Protein AF-A0AAN3YZC8-F1 (afdb_monomer)

Organism: Proteus mirabilis (NCBI:txid584)

Secondary structure (DSSP, 8-state):
-PPP-PPEEEEEEEEEEE-TT--EEEEEEEEEEETTS-EEEEEEEEEEE-TTS-EEEEEEEEEE--SS----

Foldseek 3Di:
DDPPPFDKDKDWDWDWDADPQRKIKIKIWIFIAGPVGHTQWIKIWIWIQGPVRDIDIDIDDIDHDDPDDPPD

Sequence (72 aa):
MSKEISELQFSLHYASETDSEKNTSAILTANIHTTDGETQQLTQLICTTSSAGKKQYRIGLQKISDAGAPLL

pLDDT: mean 86.08, std 16.46, range [40.5, 98.0]

Mean predicted aligned error: 7.41 Å

Radius of gyration: 16.51 Å; Cα contacts (8 Å, |Δi|>4): 131; chains: 1; bounding box: 38×29×49 Å

Nearest PDB structures (foldseek):
  8h2i-assembly1_bQ  TM=3.994E-01  e=2.392E-01  Paramecium bursaria Chlorella virus 1
  6ncl-assembly1_a5  TM=4.455E-01  e=4.262E-01  Paramecium bursaria Chlorella virus 1

Structure (mmCIF, N/CA/C/O backbone):
data_AF-A0AAN3YZC8-F1
#
_entry.id   AF-A0AAN3YZC8-F1
#
loop_
_atom_site.group_PDB
_atom_site.id
_atom_site.type_symbol
_atom_site.label_atom_id
_atom_site.label_alt_id
_atom_site.label_comp_id
_atom_site.label_asym_id
_atom_site.label_entity_id
_atom_site.label_seq_id
_atom_site.pdbx_PDB_ins_code
_atom_site.Cartn_x
_atom_site.Cartn_y
_atom_site.Cartn_z
_atom_site.occupancy
_atom_site.B_iso_or_equiv
_atom_site.auth_seq_id
_atom_sit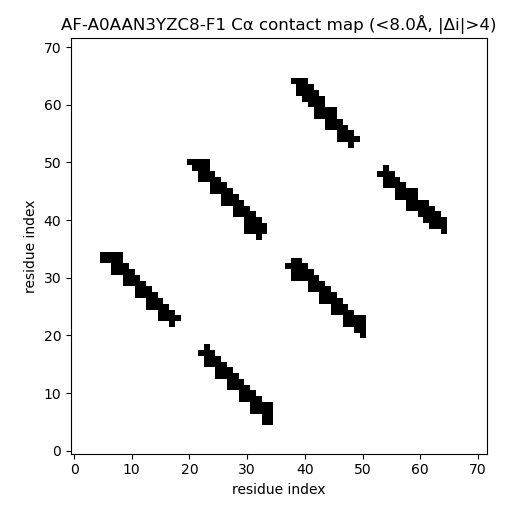e.auth_comp_id
_atom_site.auth_asym_id
_atom_site.auth_atom_id
_atom_site.pdbx_PDB_model_num
ATOM 1 N N . MET A 1 1 ? 25.006 4.441 -30.135 1.00 41.69 1 MET A N 1
ATOM 2 C CA . MET A 1 1 ? 24.375 3.441 -29.250 1.00 41.69 1 MET A CA 1
ATOM 3 C C . MET A 1 1 ? 23.012 3.983 -28.856 1.00 41.69 1 MET A C 1
ATOM 5 O O . MET A 1 1 ? 22.963 5.002 -28.182 1.00 41.69 1 MET A O 1
ATOM 9 N N . SER A 1 2 ? 21.926 3.402 -29.368 1.00 47.88 2 SER A N 1
ATOM 10 C CA . SER A 1 2 ? 20.569 3.724 -28.906 1.00 47.88 2 SER A CA 1
ATOM 11 C C . SER A 1 2 ? 20.435 3.141 -27.499 1.00 47.88 2 SER A C 1
ATOM 13 O O . SER A 1 2 ? 20.747 1.971 -27.305 1.00 47.88 2 SER A O 1
ATOM 15 N N . LYS A 1 3 ? 20.073 3.966 -26.507 1.00 54.78 3 LYS A N 1
ATOM 16 C CA . LYS A 1 3 ? 19.633 3.450 -25.205 1.00 54.78 3 LYS A CA 1
ATOM 17 C C . LYS A 1 3 ? 18.397 2.598 -25.483 1.00 54.78 3 LYS A C 1
ATOM 19 O O . LYS A 1 3 ? 17.428 3.134 -26.021 1.00 54.78 3 LYS A O 1
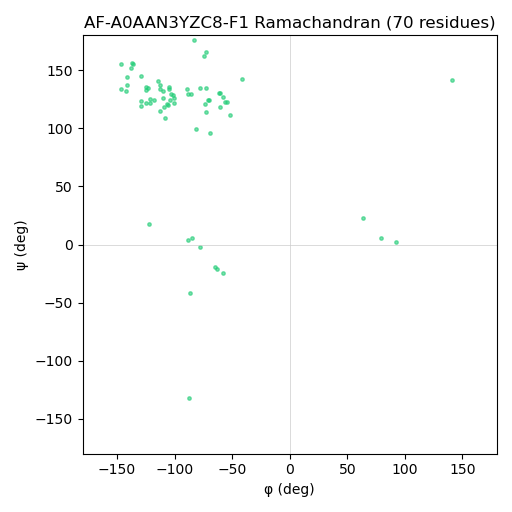ATOM 24 N N . GLU A 1 4 ? 18.449 1.307 -25.174 1.00 58.06 4 GLU A N 1
ATOM 25 C CA . GLU A 1 4 ? 17.230 0.512 -25.063 1.00 58.06 4 GLU A CA 1
ATOM 26 C C . GLU A 1 4 ? 16.335 1.202 -24.033 1.00 58.06 4 GLU A C 1
ATOM 28 O O . GLU A 1 4 ? 16.758 1.492 -22.913 1.00 58.06 4 GLU A O 1
ATOM 33 N N . ILE A 1 5 ? 15.125 1.565 -24.448 1.00 63.12 5 ILE A N 1
ATOM 34 C CA . ILE A 1 5 ? 14.107 2.052 -23.526 1.00 63.12 5 ILE A CA 1
ATOM 35 C C . ILE A 1 5 ? 13.498 0.794 -22.925 1.00 63.12 5 ILE A C 1
ATOM 37 O O . ILE A 1 5 ? 12.690 0.134 -23.577 1.00 63.12 5 ILE A O 1
ATOM 41 N N . SER A 1 6 ? 13.925 0.435 -21.716 1.00 69.94 6 SER A N 1
ATOM 42 C CA . SER A 1 6 ? 13.286 -0.638 -20.960 1.00 69.94 6 SER A CA 1
ATOM 43 C C . SER A 1 6 ? 11.809 -0.297 -20.774 1.00 69.94 6 SER A C 1
ATOM 45 O O . SER A 1 6 ? 11.470 0.797 -20.317 1.00 69.94 6 SER A O 1
ATOM 47 N N . GLU A 1 7 ? 10.924 -1.218 -21.152 1.00 84.06 7 GLU A N 1
ATOM 48 C CA . GLU A 1 7 ? 9.485 -1.046 -20.968 1.00 84.06 7 GLU A CA 1
ATOM 49 C C . GLU A 1 7 ? 9.172 -0.886 -19.471 1.00 84.06 7 GLU A C 1
ATOM 51 O O . GLU A 1 7 ? 9.660 -1.654 -18.631 1.00 84.06 7 GLU A O 1
ATOM 56 N N . LEU A 1 8 ? 8.396 0.155 -19.151 1.00 89.75 8 LEU A N 1
ATOM 57 C CA . LEU A 1 8 ? 7.982 0.480 -17.791 1.00 89.75 8 LEU A CA 1
ATOM 58 C C . LEU A 1 8 ? 6.674 -0.231 -17.459 1.00 89.75 8 LEU A C 1
ATOM 60 O O . LEU A 1 8 ? 5.701 -0.170 -18.209 1.00 89.75 8 LEU A O 1
ATOM 64 N N . GLN A 1 9 ? 6.639 -0.837 -16.283 1.00 92.38 9 GLN A N 1
ATOM 65 C CA . GLN A 1 9 ? 5.486 -1.503 -15.712 1.00 92.38 9 GLN A CA 1
ATOM 66 C C . GLN A 1 9 ? 5.019 -0.756 -14.466 1.00 92.38 9 GLN A C 1
ATOM 68 O O . GLN A 1 9 ? 5.814 -0.272 -13.659 1.00 92.38 9 GLN A O 1
ATOM 73 N N . PHE A 1 10 ? 3.701 -0.674 -14.309 1.00 93.38 10 PHE A N 1
ATOM 74 C CA . PHE A 1 10 ? 3.056 -0.085 -13.144 1.00 93.38 10 PHE A CA 1
ATOM 75 C C . PHE A 1 10 ? 2.383 -1.178 -12.319 1.00 93.38 10 PHE A C 1
ATOM 77 O O . PHE A 1 10 ?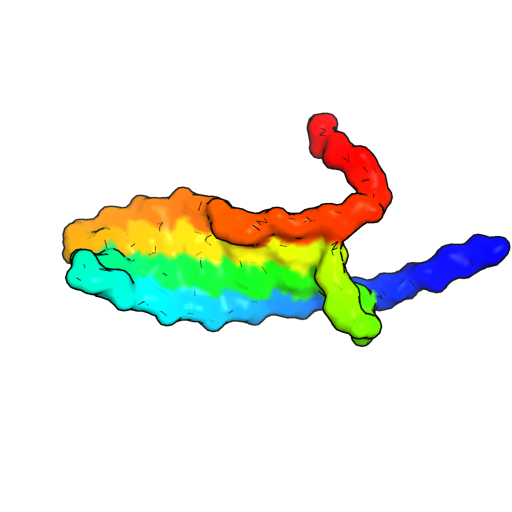 1.620 -1.985 -12.849 1.00 93.38 10 PHE A O 1
ATOM 84 N N . SER A 1 11 ? 2.615 -1.168 -11.010 1.00 94.69 11 SER A N 1
ATOM 85 C CA . SER A 1 11 ? 1.883 -1.998 -10.059 1.00 94.69 11 SER A CA 1
ATOM 86 C C . SER A 1 11 ? 1.352 -1.172 -8.893 1.00 94.69 11 SER A C 1
ATOM 88 O O . SER A 1 11 ? 1.972 -0.209 -8.436 1.00 94.69 11 SER A O 1
ATOM 90 N N . LEU A 1 12 ? 0.175 -1.566 -8.406 1.00 96.69 12 LEU A N 1
ATOM 91 C CA . LEU A 1 12 ? -0.468 -0.978 -7.239 1.00 96.69 12 LEU A CA 1
ATOM 92 C C . LEU A 1 12 ? -0.764 -2.082 -6.229 1.00 96.69 12 LEU A C 1
ATOM 94 O O . LEU A 1 12 ? -1.494 -3.024 -6.528 1.00 96.69 12 LEU A O 1
ATOM 98 N N . HIS A 1 13 ? -0.222 -1.939 -5.025 1.00 96.62 13 HIS A N 1
ATOM 99 C CA . HIS A 1 13 ? -0.426 -2.881 -3.931 1.00 96.62 13 HIS A CA 1
ATOM 100 C C . HIS A 1 13 ? -1.227 -2.221 -2.817 1.00 96.62 13 HIS A C 1
ATOM 102 O O . HIS A 1 13 ? -0.912 -1.107 -2.398 1.00 96.62 13 HIS A O 1
ATOM 108 N N . TYR A 1 14 ? -2.237 -2.927 -2.318 1.00 96.69 14 TYR A N 1
ATOM 109 C CA . TYR A 1 14 ? -3.001 -2.532 -1.142 1.00 96.69 14 TYR A CA 1
ATOM 110 C C . TYR A 1 14 ? -2.596 -3.389 0.055 1.00 96.69 14 TYR A C 1
ATOM 112 O O . TYR A 1 14 ? -2.498 -4.610 -0.053 1.00 96.69 14 TYR A O 1
ATOM 120 N N . ALA A 1 15 ? -2.414 -2.743 1.200 1.00 97.06 15 ALA A N 1
ATOM 121 C CA . ALA A 1 15 ? -2.282 -3.391 2.492 1.00 97.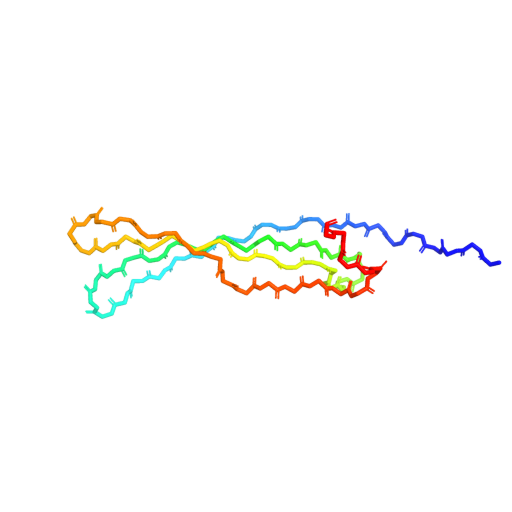06 15 ALA A CA 1
ATOM 122 C C . ALA A 1 15 ? -3.093 -2.625 3.541 1.00 97.06 15 ALA A C 1
ATOM 124 O O . ALA A 1 15 ? -3.348 -1.427 3.401 1.00 97.06 15 ALA A O 1
ATOM 125 N N . SER A 1 16 ? -3.478 -3.311 4.611 1.00 96.69 16 SER A N 1
ATOM 126 C CA . SER A 1 16 ? -4.110 -2.683 5.765 1.00 96.69 16 SER A CA 1
ATOM 127 C C . SER A 1 16 ? -3.622 -3.296 7.061 1.00 96.69 16 SER A C 1
ATOM 129 O O . SER A 1 16 ? -3.449 -4.511 7.139 1.00 96.69 16 SER A O 1
ATOM 131 N N . GLU A 1 17 ? -3.481 -2.468 8.082 1.00 96.50 17 GLU A N 1
ATOM 132 C CA . GLU A 1 17 ? -3.100 -2.888 9.425 1.00 96.50 17 GLU A CA 1
ATOM 133 C C . GLU A 1 17 ? -3.942 -2.160 10.471 1.00 96.50 17 GLU A C 1
ATOM 135 O O . GLU A 1 17 ? -4.397 -1.036 10.249 1.00 96.50 17 GLU A O 1
ATOM 140 N N . THR A 1 18 ? -4.138 -2.798 11.620 1.00 96.69 18 THR A N 1
ATOM 141 C CA . THR A 1 18 ? -4.750 -2.176 12.794 1.00 96.69 18 THR A CA 1
ATOM 142 C C . THR A 1 18 ? -3.757 -2.269 13.941 1.00 96.69 18 THR A C 1
ATOM 144 O O . THR A 1 18 ? -3.271 -3.358 14.245 1.00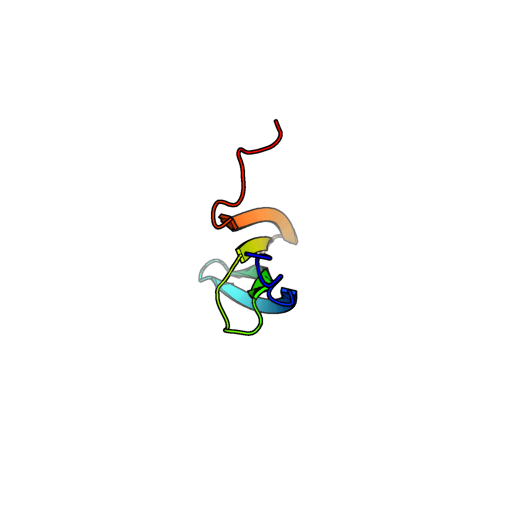 96.69 18 THR A O 1
ATOM 147 N N . ASP A 1 19 ? -3.438 -1.132 14.554 1.00 93.31 19 ASP A N 1
ATOM 148 C CA . ASP A 1 19 ? -2.488 -1.068 15.665 1.00 93.31 19 ASP A CA 1
ATOM 149 C C . ASP A 1 19 ? -3.145 -1.411 17.018 1.00 93.31 19 ASP A C 1
ATOM 151 O O . ASP A 1 19 ? -4.357 -1.628 17.131 1.00 93.31 19 ASP A O 1
ATOM 155 N N . SER A 1 20 ? -2.338 -1.456 18.082 1.00 94.56 20 SER A N 1
ATOM 156 C CA . SER A 1 20 ? -2.816 -1.723 19.446 1.00 94.56 20 SER A CA 1
ATOM 157 C C . SER A 1 20 ? -3.754 -0.643 20.001 1.00 94.56 20 SER A C 1
ATOM 159 O O . SER A 1 20 ? -4.497 -0.905 20.945 1.00 94.56 20 SER A O 1
ATOM 161 N N . GLU A 1 21 ? -3.747 0.559 19.421 1.00 93.19 21 GLU A N 1
ATOM 162 C CA . GLU A 1 21 ? -4.633 1.676 19.771 1.00 93.19 21 GLU A CA 1
ATOM 163 C C . GLU A 1 21 ? -5.954 1.649 18.975 1.00 93.19 21 GLU A C 1
ATOM 165 O O . GLU A 1 21 ? -6.811 2.523 19.141 1.00 93.19 21 GLU A O 1
ATOM 170 N N . LYS A 1 22 ? -6.158 0.608 18.153 1.00 94.00 22 LYS A N 1
ATOM 171 C CA . LYS A 1 22 ? -7.297 0.427 17.240 1.00 94.00 22 LYS A CA 1
ATOM 172 C C . LYS A 1 22 ? -7.370 1.483 16.136 1.00 94.00 22 LYS A C 1
ATOM 174 O O . LYS A 1 22 ? -8.444 1.691 15.564 1.00 94.00 22 LYS A O 1
ATOM 179 N N . ASN A 1 23 ? -6.259 2.133 15.801 1.00 96.00 23 ASN A N 1
ATOM 180 C CA . ASN A 1 23 ? -6.189 2.910 14.573 1.00 96.00 23 ASN A CA 1
ATOM 181 C C . ASN A 1 23 ? -5.995 1.941 13.403 1.00 96.00 23 ASN A C 1
ATOM 183 O O . ASN A 1 23 ? -5.185 1.021 13.473 1.00 96.00 23 ASN A O 1
ATOM 187 N N . THR A 1 24 ? -6.750 2.131 12.325 1.00 97.62 24 THR A N 1
ATOM 188 C CA . THR A 1 24 ? -6.637 1.310 11.114 1.00 97.62 24 THR A CA 1
ATOM 189 C C . THR A 1 24 ? -5.961 2.108 10.016 1.00 97.62 24 THR A C 1
ATOM 191 O O . THR A 1 24 ? -6.468 3.154 9.609 1.00 97.62 24 THR A O 1
ATOM 194 N N . SER A 1 25 ? -4.835 1.609 9.521 1.00 97.44 25 SER A N 1
ATOM 195 C CA . SER A 1 25 ? -4.100 2.183 8.401 1.00 97.44 25 SER A CA 1
ATOM 196 C C . SER A 1 25 ? -4.387 1.401 7.125 1.00 97.44 25 SER A C 1
ATOM 198 O O . SER A 1 25 ? -4.252 0.184 7.093 1.00 97.44 25 SER A O 1
ATOM 200 N N . ALA A 1 26 ? -4.758 2.107 6.064 1.00 97.75 26 ALA A N 1
ATOM 201 C CA . ALA A 1 26 ? -4.782 1.617 4.694 1.00 97.75 26 ALA A CA 1
ATOM 202 C C . ALA A 1 26 ? -3.566 2.177 3.953 1.00 97.75 26 ALA A C 1
ATOM 204 O O . ALA A 1 26 ? -3.321 3.384 3.985 1.00 97.75 26 ALA A O 1
ATOM 205 N N . ILE A 1 27 ? -2.813 1.307 3.290 1.00 98.00 27 ILE A N 1
ATOM 206 C CA . ILE A 1 27 ? -1.560 1.625 2.612 1.00 98.00 27 ILE A CA 1
ATOM 207 C C . ILE A 1 27 ? -1.715 1.247 1.142 1.00 98.00 27 ILE A C 1
ATOM 209 O O . ILE A 1 27 ? -1.971 0.091 0.812 1.00 98.00 27 ILE A O 1
ATOM 213 N N . LEU A 1 28 ? -1.539 2.221 0.257 1.00 97.75 28 LEU A N 1
ATOM 214 C CA . LEU A 1 28 ? -1.462 2.023 -1.185 1.00 97.75 28 LEU A CA 1
ATOM 215 C C . LEU A 1 28 ? -0.024 2.257 -1.626 1.00 97.75 28 LEU A C 1
ATOM 217 O O . LEU A 1 28 ? 0.492 3.356 -1.461 1.00 97.75 28 LEU A O 1
ATOM 221 N N . THR A 1 29 ? 0.621 1.239 -2.184 1.00 97.19 29 THR A N 1
ATOM 222 C CA . THR A 1 29 ? 1.983 1.331 -2.719 1.00 97.19 29 THR A CA 1
ATOM 223 C C . THR A 1 29 ? 1.930 1.285 -4.236 1.00 97.19 29 THR A C 1
ATOM 225 O O . THR A 1 29 ? 1.643 0.235 -4.808 1.00 97.19 29 THR A O 1
ATOM 228 N N . ALA A 1 30 ? 2.210 2.414 -4.878 1.00 95.94 30 ALA A N 1
ATOM 229 C CA . ALA A 1 30 ? 2.426 2.500 -6.313 1.00 95.94 30 ALA A CA 1
ATOM 230 C C . ALA A 1 30 ? 3.910 2.258 -6.614 1.00 95.94 30 ALA A C 1
ATOM 232 O O . ALA A 1 30 ? 4.775 2.884 -5.995 1.00 95.94 30 ALA A O 1
ATOM 233 N N . ASN A 1 31 ? 4.197 1.358 -7.550 1.00 94.62 31 ASN A N 1
ATOM 234 C CA . ASN A 1 31 ? 5.548 1.062 -8.003 1.00 94.62 31 ASN A CA 1
ATOM 235 C C . ASN A 1 31 ? 5.620 1.118 -9.533 1.00 94.62 31 ASN A C 1
ATOM 237 O O . ASN A 1 31 ? 4.903 0.391 -10.220 1.00 94.62 31 ASN A O 1
ATOM 241 N N . ILE A 1 32 ? 6.507 1.958 -10.052 1.00 93.06 32 ILE A N 1
ATOM 242 C CA . ILE A 1 32 ? 6.933 1.962 -11.447 1.00 93.06 32 ILE A CA 1
ATOM 243 C C . ILE A 1 32 ? 8.272 1.245 -11.486 1.00 93.06 32 ILE A C 1
ATOM 245 O O . ILE A 1 32 ? 9.220 1.656 -10.819 1.00 93.06 32 ILE A O 1
ATOM 249 N N . HIS A 1 33 ? 8.350 0.179 -12.264 1.00 90.44 33 HIS A N 1
ATOM 250 C CA . HIS A 1 33 ? 9.548 -0.633 -12.400 1.00 90.44 33 HIS A CA 1
ATOM 251 C C . HIS A 1 33 ? 9.793 -0.970 -13.863 1.00 90.44 33 HIS A C 1
ATOM 253 O O . HIS A 1 33 ? 8.878 -0.942 -14.681 1.00 90.44 33 HIS A O 1
ATOM 259 N N . THR A 1 34 ? 11.036 -1.248 -14.210 1.00 89.25 34 THR A N 1
ATOM 260 C CA . THR A 1 34 ? 11.386 -1.794 -15.518 1.00 89.25 34 THR A CA 1
ATOM 261 C C . THR A 1 34 ? 10.995 -3.267 -15.590 1.00 89.25 34 THR A C 1
ATOM 263 O O . THR A 1 34 ? 10.744 -3.920 -14.577 1.00 89.25 34 THR A O 1
ATOM 266 N N . THR A 1 35 ? 10.913 -3.801 -16.805 1.00 84.19 35 THR A N 1
ATOM 267 C CA . THR A 1 35 ? 10.481 -5.190 -17.055 1.00 84.19 35 THR A CA 1
ATOM 268 C C . THR A 1 35 ? 11.416 -6.249 -16.443 1.00 84.19 35 THR A C 1
ATOM 270 O O . THR A 1 35 ? 10.998 -7.371 -16.177 1.00 84.19 35 THR A O 1
ATOM 273 N N . ASP A 1 36 ? 12.669 -5.891 -16.164 1.00 85.12 36 ASP A N 1
ATOM 274 C CA . ASP A 1 36 ? 13.642 -6.690 -15.400 1.00 85.12 36 ASP A CA 1
ATOM 275 C C . ASP A 1 36 ? 13.424 -6.637 -13.869 1.00 85.12 36 ASP A C 1
ATOM 277 O O . ASP A 1 36 ? 14.119 -7.317 -13.114 1.00 85.12 36 ASP A O 1
ATOM 281 N N . GLY A 1 37 ? 12.434 -5.868 -13.406 1.00 81.81 37 GLY A N 1
ATOM 282 C CA . GLY A 1 37 ? 12.043 -5.739 -12.006 1.00 81.81 37 GLY A CA 1
ATOM 283 C C . GLY A 1 37 ? 12.724 -4.597 -11.248 1.00 81.81 37 GLY A C 1
ATOM 284 O O . GLY A 1 37 ? 12.452 -4.432 -10.053 1.00 81.81 37 GLY A O 1
ATOM 285 N N . GLU A 1 38 ? 13.578 -3.785 -11.883 1.00 87.12 38 GLU A N 1
ATOM 286 C CA . GLU A 1 38 ? 14.204 -2.660 -11.180 1.00 87.12 38 GLU A CA 1
ATOM 287 C C . GLU A 1 38 ? 13.190 -1.551 -10.879 1.00 87.12 38 GLU A C 1
ATOM 289 O O . GLU A 1 38 ? 12.531 -1.003 -11.760 1.00 87.12 38 GLU A O 1
ATOM 294 N N . THR A 1 39 ? 13.066 -1.185 -9.601 1.00 87.56 39 THR A N 1
ATOM 295 C CA . THR A 1 39 ? 12.158 -0.116 -9.163 1.00 87.56 39 THR A CA 1
ATOM 296 C C . THR A 1 39 ? 12.694 1.252 -9.565 1.00 87.56 39 THR A C 1
ATOM 298 O O . THR A 1 39 ? 13.695 1.711 -9.011 1.00 87.56 39 THR A O 1
ATOM 301 N N . GLN A 1 40 ? 11.961 1.911 -10.461 1.00 89.44 40 GLN A N 1
ATOM 302 C CA . GLN A 1 40 ? 12.249 3.254 -10.949 1.00 89.44 40 GLN A CA 1
ATOM 303 C C . GLN A 1 40 ? 11.638 4.330 -10.054 1.00 89.44 40 GLN A C 1
ATOM 305 O O . GLN A 1 40 ? 12.268 5.333 -9.722 1.00 89.44 40 GLN A O 1
ATOM 310 N N . GLN A 1 41 ? 10.405 4.101 -9.608 1.00 91.62 41 GLN A N 1
ATOM 311 C CA . GLN A 1 41 ? 9.727 4.988 -8.680 1.00 91.62 41 GLN A CA 1
ATOM 312 C C . GLN A 1 41 ? 8.814 4.195 -7.758 1.00 91.62 41 GLN A C 1
ATOM 314 O O . GLN A 1 41 ? 8.018 3.379 -8.202 1.00 91.62 41 GLN A O 1
ATOM 319 N N . LEU A 1 42 ? 8.875 4.493 -6.469 1.00 93.88 42 LEU A N 1
ATOM 320 C CA . LEU A 1 42 ? 7.984 3.953 -5.459 1.00 93.88 42 LEU A CA 1
ATOM 321 C C . LEU A 1 42 ? 7.326 5.111 -4.720 1.00 93.88 42 LEU A C 1
ATOM 323 O O . LEU A 1 42 ? 7.995 6.070 -4.334 1.00 93.88 42 LEU A O 1
ATOM 327 N N . THR A 1 43 ? 6.023 5.029 -4.486 1.00 95.50 43 THR A N 1
ATOM 328 C CA . THR A 1 43 ? 5.311 5.967 -3.618 1.00 95.50 43 THR A CA 1
ATOM 329 C C . THR A 1 43 ? 4.256 5.231 -2.814 1.00 95.50 43 THR A C 1
ATOM 331 O O . THR A 1 43 ? 3.465 4.465 -3.361 1.00 95.50 43 THR A O 1
ATOM 334 N N . GLN A 1 44 ? 4.224 5.485 -1.509 1.00 97.31 44 GLN A N 1
ATOM 335 C CA . GLN A 1 44 ? 3.202 4.954 -0.617 1.00 97.31 44 GLN A CA 1
ATOM 336 C C . GLN A 1 44 ? 2.265 6.055 -0.133 1.00 97.31 44 GLN A C 1
ATOM 338 O O . GLN A 1 44 ? 2.717 7.032 0.456 1.00 97.31 44 GLN A O 1
ATOM 343 N N . LEU A 1 45 ? 0.960 5.878 -0.307 1.00 97.19 45 LEU A N 1
ATOM 344 C CA . LEU A 1 45 ? -0.063 6.688 0.346 1.00 97.19 45 LEU A CA 1
ATOM 345 C C . LEU A 1 45 ? -0.625 5.915 1.536 1.00 97.19 45 LEU A C 1
ATOM 347 O O . LEU A 1 45 ? -1.091 4.788 1.380 1.00 97.19 45 LEU A O 1
ATOM 351 N N . ILE A 1 46 ? -0.607 6.531 2.714 1.00 97.75 46 ILE A N 1
ATOM 352 C CA . ILE A 1 46 ? -1.102 5.933 3.952 1.00 97.75 46 ILE A CA 1
ATOM 353 C C . ILE A 1 46 ? -2.262 6.777 4.473 1.00 97.75 46 ILE A C 1
ATOM 355 O O . ILE A 1 46 ? -2.115 7.979 4.695 1.00 97.75 46 ILE A O 1
ATOM 359 N N . CYS A 1 47 ? -3.409 6.138 4.682 1.00 97.56 47 CYS A N 1
ATOM 360 C CA . CYS A 1 47 ? -4.570 6.708 5.352 1.00 97.56 47 CYS A CA 1
ATOM 361 C C . CYS A 1 47 ? -4.774 5.986 6.678 1.00 97.56 47 CYS A C 1
ATOM 363 O O . CYS A 1 47 ? -5.102 4.804 6.683 1.00 97.56 47 CYS A O 1
ATOM 365 N N . THR A 1 48 ? -4.622 6.692 7.790 1.00 97.75 48 THR A N 1
ATOM 366 C CA . THR A 1 48 ? -4.888 6.157 9.125 1.00 97.75 48 THR A CA 1
ATOM 367 C C . THR A 1 48 ? -6.210 6.714 9.631 1.00 97.75 48 THR A C 1
ATOM 369 O O . THR A 1 48 ? -6.409 7.927 9.674 1.00 97.75 48 THR A O 1
ATOM 372 N N . THR A 1 49 ? -7.127 5.829 10.008 1.00 97.88 49 THR A N 1
ATOM 373 C CA . THR A 1 49 ? -8.391 6.174 10.659 1.00 97.88 49 THR A CA 1
ATOM 374 C C . THR A 1 49 ? -8.294 5.807 12.129 1.00 97.88 49 THR A C 1
ATOM 376 O O . THR A 1 49 ? -8.077 4.641 12.454 1.00 97.88 49 THR A O 1
ATOM 379 N N . SER A 1 50 ? -8.446 6.786 13.015 1.00 94.69 50 SER A N 1
ATOM 380 C CA . SER A 1 50 ? -8.431 6.528 14.450 1.00 94.69 50 SER A CA 1
ATOM 381 C C . SER A 1 50 ? -9.700 5.828 14.917 1.00 94.69 50 SER A C 1
ATOM 383 O O . SER A 1 50 ? -10.729 5.846 14.238 1.00 94.69 50 SER A O 1
ATOM 385 N N . SER A 1 51 ? -9.664 5.280 16.129 1.00 91.56 51 SER A N 1
ATOM 386 C CA . SER A 1 51 ? -10.843 4.695 16.782 1.00 91.56 51 SER A CA 1
ATOM 387 C C . SER A 1 51 ? -12.014 5.682 16.945 1.00 91.56 51 SER A C 1
ATOM 389 O O . SER A 1 51 ? -13.169 5.268 16.976 1.00 91.56 51 SER A O 1
ATOM 391 N N . ALA A 1 52 ? -11.735 6.991 16.975 1.00 93.88 52 ALA A N 1
ATOM 392 C CA . ALA A 1 52 ? -12.739 8.060 16.981 1.00 93.88 52 ALA A CA 1
ATOM 393 C C . ALA A 1 52 ? -13.230 8.460 15.570 1.00 93.88 52 ALA A C 1
ATOM 395 O O . ALA A 1 52 ? -13.952 9.445 15.425 1.00 93.88 52 ALA A O 1
ATOM 396 N N . GLY A 1 53 ? -12.800 7.755 14.519 1.00 92.50 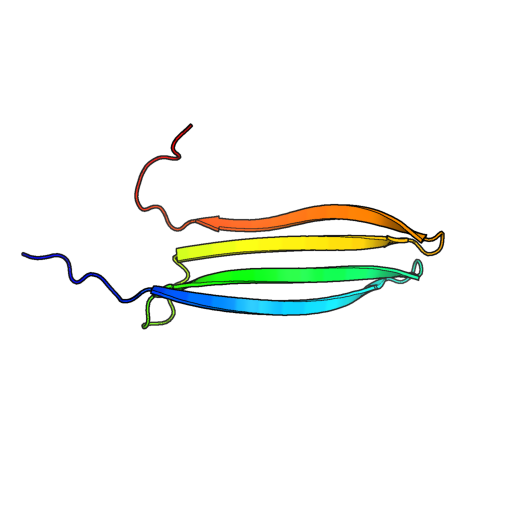53 GLY A N 1
ATOM 397 C CA . GLY A 1 53 ? -13.171 8.013 13.125 1.00 92.50 53 GLY A CA 1
ATOM 398 C C . GLY A 1 53 ? -12.417 9.166 12.452 1.00 92.50 53 GLY A C 1
ATOM 399 O O . GLY A 1 53 ? -12.729 9.515 11.312 1.00 92.50 53 GLY A O 1
ATOM 400 N N . LYS A 1 54 ? -11.420 9.771 13.117 1.00 95.12 54 LYS A N 1
ATOM 401 C CA . LYS A 1 54 ? -10.601 10.839 12.517 1.00 95.12 54 LYS A CA 1
ATOM 402 C C . LYS A 1 54 ? -9.655 10.239 11.483 1.00 95.12 54 LYS A C 1
ATOM 404 O O . LYS A 1 54 ? -8.999 9.245 11.771 1.00 95.12 54 LYS A O 1
ATOM 409 N N . LYS A 1 55 ? -9.551 10.861 10.307 1.00 96.75 55 LYS A N 1
ATOM 410 C CA . LYS A 1 55 ? -8.678 10.403 9.218 1.00 96.75 55 LYS A CA 1
ATOM 411 C C . LYS A 1 55 ? -7.441 11.283 9.108 1.00 96.75 55 LYS A C 1
ATOM 413 O O . LYS A 1 55 ? -7.561 12.506 9.087 1.00 96.75 55 LYS A O 1
ATOM 418 N N . GLN A 1 56 ? -6.279 10.660 8.984 1.00 96.75 56 GLN A N 1
ATOM 419 C CA . GLN A 1 56 ? -5.013 11.309 8.677 1.00 96.75 56 GLN A CA 1
ATOM 420 C C . GLN A 1 56 ? -4.427 10.683 7.415 1.00 96.75 56 GLN A C 1
ATOM 422 O O . GLN A 1 56 ? -4.378 9.463 7.288 1.00 96.75 56 GLN A O 1
ATOM 427 N N . TYR A 1 57 ? -3.951 11.524 6.503 1.00 96.19 57 TYR A N 1
ATOM 428 C CA . TYR A 1 57 ? -3.285 11.097 5.278 1.00 96.19 57 TYR A CA 1
ATOM 429 C C . TYR A 1 57 ? -1.818 11.500 5.344 1.00 96.19 57 TYR A C 1
ATOM 431 O O . TYR A 1 57 ? -1.499 12.614 5.763 1.00 96.19 57 TYR A O 1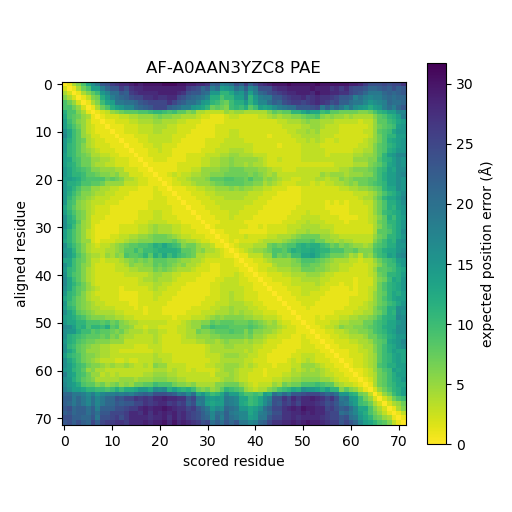
ATOM 439 N N . ARG A 1 58 ? -0.924 10.604 4.935 1.00 95.81 58 ARG A N 1
ATOM 440 C CA . ARG A 1 58 ? 0.507 10.890 4.822 1.00 95.81 58 ARG A CA 1
ATOM 441 C C . ARG A 1 58 ? 1.123 10.121 3.667 1.00 95.81 58 ARG A C 1
ATOM 443 O O . ARG A 1 58 ? 0.641 9.052 3.296 1.00 95.81 58 ARG A O 1
ATOM 450 N N . ILE A 1 59 ? 2.224 10.648 3.149 1.00 94.12 59 ILE A N 1
ATOM 451 C CA . ILE A 1 59 ? 3.072 9.896 2.234 1.00 94.12 59 ILE A CA 1
ATOM 452 C C . ILE A 1 59 ? 4.051 9.053 3.061 1.00 94.12 59 ILE A C 1
ATOM 454 O O . ILE A 1 59 ? 4.655 9.549 4.013 1.00 94.12 59 ILE A O 1
ATOM 458 N N . GLY A 1 60 ? 4.128 7.761 2.746 1.00 92.81 60 GLY A N 1
ATOM 459 C CA . GLY A 1 60 ? 5.050 6.792 3.332 1.00 92.81 60 GLY A CA 1
ATOM 460 C C . GLY A 1 60 ? 6.379 6.761 2.580 1.00 92.81 60 GLY A C 1
ATOM 461 O O . GLY A 1 60 ? 6.959 7.808 2.292 1.00 92.81 60 GLY A O 1
ATOM 462 N N . LEU A 1 61 ? 6.863 5.560 2.248 1.00 92.19 61 LEU A N 1
ATOM 463 C CA . LEU A 1 61 ? 8.099 5.407 1.489 1.00 92.19 61 LEU A CA 1
ATOM 464 C C . LEU A 1 61 ? 7.974 6.056 0.104 1.00 92.19 61 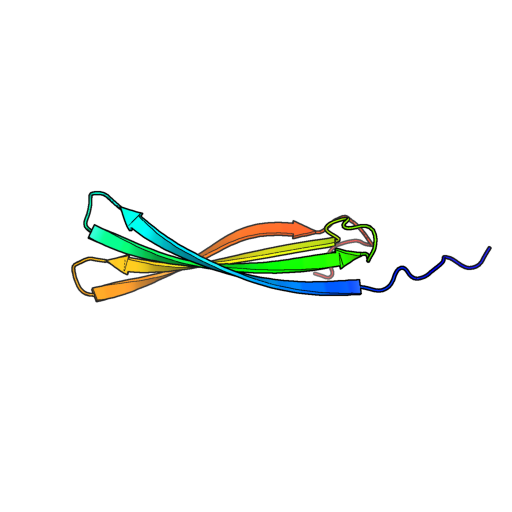LEU A C 1
ATOM 466 O O . LEU A 1 61 ? 7.028 5.794 -0.643 1.00 92.19 61 LEU A O 1
ATOM 470 N N . GLN A 1 62 ? 8.962 6.882 -0.230 1.00 92.50 62 GLN A N 1
ATOM 471 C CA . GLN A 1 62 ? 9.169 7.425 -1.564 1.00 92.50 62 GLN A CA 1
ATOM 472 C C . GLN A 1 62 ? 10.584 7.103 -2.015 1.00 92.50 62 GLN A C 1
ATOM 474 O O . GLN A 1 62 ? 11.542 7.295 -1.267 1.00 92.50 62 GLN A O 1
ATOM 479 N N . LYS A 1 63 ? 10.709 6.615 -3.243 1.00 90.50 63 LYS A N 1
ATOM 480 C CA . LYS A 1 63 ? 11.994 6.392 -3.896 1.00 90.50 63 LYS A CA 1
ATOM 481 C C . LYS A 1 63 ? 11.848 6.764 -5.359 1.00 90.50 63 LYS A C 1
ATOM 483 O O . LYS A 1 63 ? 10.854 6.402 -5.973 1.00 90.50 63 LYS A O 1
ATOM 488 N N . ILE A 1 64 ? 12.836 7.456 -5.900 1.00 85.44 64 ILE A N 1
ATOM 489 C CA . ILE A 1 64 ? 12.988 7.696 -7.332 1.00 85.44 64 ILE A CA 1
ATOM 490 C C . ILE A 1 64 ? 14.428 7.294 -7.629 1.00 85.44 64 ILE A C 1
ATOM 492 O O . ILE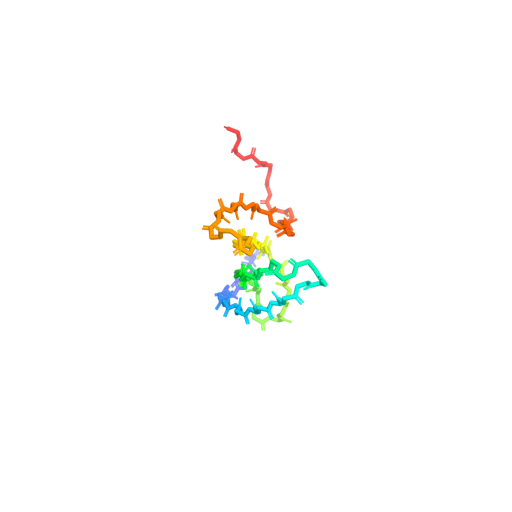 A 1 64 ? 15.343 7.818 -6.991 1.00 85.44 64 ILE A O 1
ATOM 496 N N . SER A 1 65 ? 14.644 6.305 -8.493 1.00 74.50 65 SER A N 1
ATOM 497 C CA . SER A 1 65 ? 15.988 6.044 -8.999 1.00 74.50 65 SER A CA 1
ATOM 498 C C . SER A 1 65 ? 16.324 7.153 -9.984 1.00 74.50 65 SER A C 1
ATOM 500 O O . SER A 1 65 ? 15.593 7.406 -10.937 1.00 74.50 65 SER A O 1
ATOM 502 N N . ASP A 1 66 ? 17.401 7.857 -9.680 1.00 63.06 66 ASP A N 1
ATOM 503 C CA . ASP A 1 66 ? 17.839 9.072 -10.347 1.00 63.06 66 ASP A CA 1
ATOM 504 C C . ASP A 1 66 ? 17.920 8.896 -11.878 1.00 63.06 66 ASP A C 1
ATOM 506 O O . ASP A 1 66 ? 18.760 8.154 -12.389 1.00 63.06 66 ASP A O 1
ATOM 510 N N . ALA A 1 67 ? 17.034 9.573 -12.614 1.00 54.12 67 ALA A N 1
ATOM 511 C CA . ALA A 1 67 ? 17.095 9.703 -14.074 1.00 54.12 67 ALA A CA 1
ATOM 512 C C . ALA A 1 67 ? 17.150 11.176 -14.524 1.00 54.12 67 ALA A C 1
ATOM 514 O O . ALA A 1 67 ? 16.912 11.485 -15.693 1.00 54.12 67 ALA A O 1
ATOM 515 N N . GLY A 1 68 ? 17.499 12.089 -13.616 1.00 50.00 68 GLY A N 1
ATOM 516 C CA . GLY A 1 68 ? 17.591 13.517 -13.891 1.00 50.00 68 GLY A CA 1
ATOM 517 C C . GLY A 1 68 ? 17.069 14.332 -12.719 1.00 50.00 68 GLY A C 1
ATOM 518 O O . GLY A 1 68 ? 16.096 13.943 -12.076 1.00 50.00 68 GLY A O 1
ATOM 519 N N . ALA A 1 69 ? 17.746 15.453 -12.459 1.00 48.88 69 ALA A N 1
ATOM 520 C CA . ALA A 1 69 ? 17.475 16.364 -11.355 1.00 48.88 69 ALA A CA 1
ATOM 521 C C . ALA A 1 69 ? 15.967 16.597 -11.129 1.00 48.88 69 ALA A C 1
ATOM 523 O O . ALA A 1 69 ? 15.220 16.713 -12.106 1.00 48.88 69 ALA A O 1
ATOM 524 N N . PRO A 1 70 ? 15.521 16.708 -9.862 1.00 47.44 70 PRO A N 1
ATOM 525 C CA . PRO A 1 70 ? 14.135 17.025 -9.559 1.00 47.44 70 PRO A CA 1
ATOM 526 C C . PRO A 1 70 ? 13.759 18.317 -10.285 1.00 47.44 70 PRO A C 1
ATOM 528 O O . PRO A 1 70 ? 14.420 19.343 -10.115 1.00 47.44 70 PRO A O 1
ATOM 531 N N . LEU A 1 71 ? 12.720 18.256 -11.118 1.00 50.03 71 LEU A N 1
ATOM 532 C CA . LEU A 1 71 ? 12.093 19.457 -11.652 1.00 50.03 71 LEU A CA 1
ATOM 533 C C . LEU A 1 71 ? 11.387 20.137 -10.475 1.00 50.03 71 LEU A C 1
ATOM 535 O O . LEU A 1 71 ? 10.306 19.714 -10.064 1.00 50.03 71 LEU A O 1
ATOM 539 N N . LEU A 1 72 ? 12.090 21.109 -9.890 1.00 40.50 72 LEU A N 1
ATOM 540 C CA . LEU A 1 72 ? 11.536 22.133 -9.008 1.00 40.50 72 LEU A CA 1
ATOM 541 C C . LEU A 1 72 ? 10.637 23.076 -9.810 1.00 40.50 72 LEU A C 1
ATOM 543 O O . LEU A 1 72 ? 11.049 23.460 -10.930 1.00 40.50 72 LEU A O 1
#

Solvent-accessible surface area (backbone atoms only — not comparable to full-atom values): 4316 Å² total; per-residue (Å²): 132,82,78,80,78,70,58,76,42,80,47,78,46,82,50,74,51,67,52,97,80,52,30,38,36,41,37,39,38,42,36,36,20,34,79,90,63,53,70,41,32,38,42,24,45,33,40,37,31,38,73,87,68,52,76,46,78,47,75,58,64,70,47,67,58,88,85,68,80,83,87,124